Protein AF-A0A1H1T1G7-F1 (afdb_monomer_lite)

Radius of gyration: 29.09 Å; chains: 1; bounding box: 66×83×43 Å

Structure (mmCIF, N/CA/C/O backbone):
data_AF-A0A1H1T1G7-F1
#
_entry.id   AF-A0A1H1T1G7-F1
#
loop_
_atom_site.group_PDB
_atom_site.id
_atom_site.type_symbol
_atom_site.label_atom_id
_atom_site.label_alt_id
_atom_site.label_comp_id
_atom_site.label_asym_id
_atom_site.label_entity_id
_atom_site.label_seq_id
_atom_site.pdbx_PDB_ins_code
_atom_site.Cartn_x
_atom_site.Cartn_y
_atom_site.Cartn_z
_atom_site.occupancy
_atom_site.B_iso_or_equiv
_atom_site.auth_seq_id
_atom_site.auth_comp_id
_atom_site.auth_asym_id
_atom_site.auth_atom_id
_atom_site.pdbx_PDB_model_num
ATOM 1 N N . MET A 1 1 ? 5.109 29.421 -7.331 1.00 42.50 1 MET A N 1
ATOM 2 C CA . MET A 1 1 ? 4.102 28.462 -6.832 1.00 42.50 1 MET A CA 1
ATOM 3 C C . MET A 1 1 ? 4.541 27.100 -7.333 1.00 42.50 1 MET A C 1
ATOM 5 O O . MET A 1 1 ? 4.690 26.966 -8.538 1.00 42.50 1 MET A O 1
ATOM 9 N N . ALA A 1 2 ? 4.917 26.174 -6.449 1.00 50.22 2 ALA A N 1
ATOM 10 C CA . ALA A 1 2 ? 5.333 24.842 -6.884 1.00 50.22 2 ALA A CA 1
ATOM 11 C C . ALA A 1 2 ? 4.115 24.125 -7.473 1.00 50.22 2 ALA A C 1
ATOM 13 O O . ALA A 1 2 ? 3.071 24.074 -6.827 1.00 50.22 2 ALA A O 1
ATOM 14 N N . ASP A 1 3 ? 4.252 23.635 -8.700 1.00 54.50 3 ASP A N 1
ATOM 15 C CA . ASP A 1 3 ? 3.244 22.828 -9.376 1.00 54.50 3 ASP A CA 1
ATOM 16 C C . ASP A 1 3 ? 3.127 21.499 -8.620 1.00 54.50 3 ASP A C 1
ATOM 18 O O . ASP A 1 3 ? 3.968 20.604 -8.741 1.00 54.50 3 ASP A O 1
ATOM 22 N N . SER A 1 4 ? 2.166 21.420 -7.701 1.00 69.62 4 SER A N 1
ATOM 23 C CA . SER A 1 4 ? 1.987 20.272 -6.821 1.00 69.62 4 SER A CA 1
ATOM 24 C C . SER A 1 4 ? 1.254 19.177 -7.583 1.00 69.62 4 SER A C 1
ATOM 26 O O . SER A 1 4 ? 0.060 18.957 -7.380 1.00 69.62 4 SER A O 1
ATOM 28 N N . THR A 1 5 ? 1.970 18.502 -8.484 1.00 78.75 5 THR A N 1
ATOM 29 C CA . THR A 1 5 ? 1.463 17.276 -9.103 1.00 78.75 5 THR A CA 1
ATOM 30 C C . THR A 1 5 ? 1.123 16.292 -7.979 1.00 78.75 5 THR A C 1
ATOM 32 O O . THR A 1 5 ? 1.999 15.996 -7.156 1.00 78.75 5 THR A O 1
ATOM 35 N N . PRO A 1 6 ? -0.129 15.807 -7.890 1.00 82.06 6 PRO A N 1
ATOM 36 C CA . PRO A 1 6 ? -0.512 14.882 -6.839 1.00 82.06 6 PRO A CA 1
ATOM 37 C C . PRO A 1 6 ? 0.333 13.605 -6.933 1.00 82.06 6 PRO A C 1
ATOM 39 O O . PRO A 1 6 ? 0.733 13.201 -8.031 1.00 82.06 6 PRO A O 1
ATOM 42 N N . PRO A 1 7 ? 0.614 12.939 -5.800 1.00 86.19 7 PRO A N 1
ATOM 43 C CA . PRO A 1 7 ? 1.335 11.680 -5.832 1.00 86.19 7 PRO A CA 1
ATOM 44 C C . PRO A 1 7 ? 0.627 10.653 -6.727 1.00 86.19 7 PRO A C 1
ATOM 46 O O . PRO A 1 7 ? -0.604 10.598 -6.742 1.00 86.19 7 PRO A O 1
ATOM 49 N N . PRO A 1 8 ? 1.368 9.784 -7.433 1.00 86.69 8 PRO A N 1
ATOM 50 C CA . PRO A 1 8 ? 0.795 8.926 -8.473 1.00 86.69 8 PRO A CA 1
ATOM 51 C C . PRO A 1 8 ? -0.192 7.863 -7.951 1.00 86.69 8 PRO A C 1
ATOM 53 O O . PRO A 1 8 ? -0.963 7.307 -8.727 1.00 86.69 8 PRO A O 1
ATOM 56 N N . TRP A 1 9 ? -0.203 7.587 -6.644 1.00 89.56 9 TRP A N 1
ATOM 57 C CA . TRP A 1 9 ? -1.165 6.692 -5.987 1.00 89.56 9 TRP A CA 1
ATOM 58 C C . TRP A 1 9 ? -2.489 7.374 -5.590 1.00 89.56 9 TRP A C 1
ATOM 60 O O . TRP A 1 9 ? -3.390 6.705 -5.079 1.00 89.56 9 TRP A O 1
ATOM 70 N N . VAL A 1 10 ? -2.631 8.687 -5.811 1.00 90.31 10 VAL A N 1
ATOM 71 C CA . VAL A 1 10 ? -3.885 9.430 -5.615 1.00 90.31 10 VAL A CA 1
ATOM 72 C C . VAL A 1 10 ? -4.686 9.393 -6.913 1.00 90.31 10 VAL A C 1
ATOM 74 O O . VAL A 1 10 ? -4.257 9.917 -7.935 1.00 90.31 10 VAL A O 1
ATOM 77 N N . TRP A 1 11 ? -5.853 8.747 -6.879 1.00 91.31 11 TRP A N 1
ATOM 78 C CA . TRP A 1 11 ? -6.661 8.474 -8.078 1.00 91.31 11 TRP A CA 1
ATOM 79 C C . TRP A 1 11 ? -7.950 9.297 -8.180 1.00 91.31 11 TRP A C 1
ATOM 81 O O . TRP A 1 11 ? -8.765 9.029 -9.056 1.00 91.31 11 TRP A O 1
ATOM 91 N N . THR A 1 12 ? -8.149 10.269 -7.289 1.00 88.69 12 THR A N 1
ATOM 92 C CA . THR A 1 12 ? -9.398 11.041 -7.169 1.00 88.69 12 THR A CA 1
ATOM 93 C C . THR A 1 12 ? -9.800 11.726 -8.475 1.00 88.69 12 THR A C 1
ATOM 95 O O . THR A 1 12 ? -10.977 11.731 -8.817 1.00 88.69 12 THR A O 1
ATOM 98 N N . ASP A 1 13 ? -8.815 12.217 -9.228 1.00 88.56 13 ASP A N 1
ATOM 99 C CA . ASP A 1 13 ? -9.026 13.023 -10.435 1.00 88.56 13 ASP A CA 1
ATOM 100 C C . ASP A 1 13 ? -8.597 12.288 -11.719 1.00 88.56 13 ASP A C 1
ATOM 102 O O . ASP A 1 13 ? -8.307 12.908 -12.744 1.00 88.56 13 ASP A O 1
ATOM 106 N N . LEU A 1 14 ? -8.499 10.952 -11.678 1.00 89.31 14 LEU A N 1
ATOM 107 C CA . LEU A 1 14 ? -8.207 10.174 -12.880 1.00 89.31 14 LEU A CA 1
ATOM 108 C C . LEU A 1 14 ? -9.421 10.127 -13.807 1.00 89.31 14 LEU A C 1
ATOM 110 O O . LEU A 1 14 ? -10.541 9.847 -13.387 1.00 89.31 14 LEU A O 1
ATOM 114 N N . ASP A 1 15 ? -9.158 10.301 -15.101 1.00 93.88 15 ASP A N 1
ATOM 115 C CA . ASP A 1 15 ? -10.110 9.956 -16.157 1.00 93.88 15 ASP A CA 1
ATOM 116 C C . ASP A 1 15 ? -10.632 8.512 -15.970 1.00 93.88 15 ASP A C 1
ATOM 118 O O . ASP A 1 15 ? -9.822 7.624 -15.666 1.00 93.88 15 ASP A O 1
ATOM 122 N N . PRO A 1 16 ? -11.934 8.235 -16.1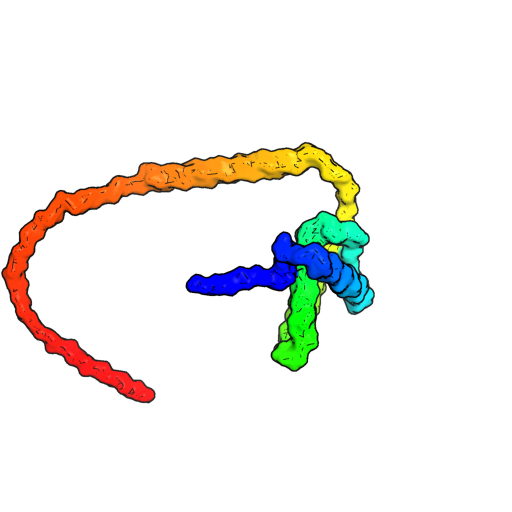89 1.00 92.50 16 PRO A N 1
ATOM 123 C CA . PRO A 1 16 ? -12.524 6.919 -15.946 1.00 92.50 16 PRO A CA 1
ATOM 124 C C . PRO A 1 16 ? -11.781 5.757 -16.614 1.00 92.50 16 PRO A C 1
ATOM 126 O O . PRO A 1 16 ? -11.582 4.715 -15.991 1.00 92.50 16 PRO A O 1
ATOM 129 N N . GLY A 1 17 ? -11.288 5.938 -17.844 1.00 93.56 17 GLY A N 1
ATOM 130 C CA . GLY A 1 17 ? -10.542 4.892 -18.542 1.00 93.56 17 GLY A CA 1
ATOM 131 C C . GLY A 1 17 ? -9.160 4.643 -17.930 1.00 93.56 17 GLY A C 1
ATOM 132 O O . GLY A 1 17 ? -8.674 3.511 -17.913 1.00 93.56 17 GLY A O 1
ATOM 133 N N . LYS A 1 18 ? -8.501 5.685 -17.406 1.00 92.19 18 LYS A N 1
ATOM 134 C CA . LYS A 1 18 ? -7.244 5.537 -16.647 1.00 92.19 18 LYS A CA 1
ATOM 135 C C . LYS A 1 18 ? -7.479 4.922 -15.272 1.00 92.19 18 LYS A C 1
ATOM 137 O O . LYS A 1 18 ? -6.629 4.157 -14.817 1.00 92.19 18 LYS A O 1
ATOM 142 N N . LEU A 1 19 ? -8.598 5.250 -14.633 1.00 92.38 19 LEU A N 1
ATOM 143 C CA . LEU A 1 19 ? -8.986 4.692 -13.345 1.00 92.38 19 LEU A CA 1
ATOM 144 C C . LEU A 1 19 ? -9.224 3.182 -13.463 1.00 92.38 19 LEU A C 1
ATOM 146 O O . LEU A 1 19 ? -8.631 2.423 -12.704 1.00 92.38 19 LEU A O 1
ATOM 150 N N . GLU A 1 20 ? -10.008 2.743 -14.452 1.00 93.31 20 GLU A N 1
ATOM 151 C CA . GLU A 1 20 ? -10.275 1.320 -14.703 1.00 93.31 20 GLU A CA 1
ATOM 152 C C . GLU A 1 20 ? -8.982 0.530 -14.952 1.00 93.31 20 GLU A C 1
ATOM 154 O O . GLU A 1 20 ? -8.757 -0.512 -14.337 1.00 93.31 20 GLU A O 1
ATOM 159 N N . ARG A 1 21 ? -8.090 1.046 -15.810 1.00 94.31 21 ARG A N 1
ATOM 160 C CA . ARG A 1 21 ? -6.797 0.395 -16.073 1.00 94.31 21 ARG A CA 1
ATOM 161 C C . ARG A 1 21 ? -5.920 0.323 -14.829 1.00 94.31 21 ARG A C 1
ATOM 163 O O . ARG A 1 21 ? -5.386 -0.735 -14.538 1.00 94.31 21 ARG A O 1
ATOM 170 N N . SER A 1 22 ? -5.819 1.417 -14.072 1.00 94.12 22 SER A N 1
ATOM 171 C CA . SER A 1 22 ? -5.043 1.437 -12.823 1.00 94.12 22 SER A CA 1
ATOM 172 C C . SER A 1 22 ? -5.552 0.404 -11.817 1.00 94.12 22 SER A C 1
ATOM 174 O O . SER A 1 22 ? -4.756 -0.215 -11.119 1.00 94.12 22 SER A O 1
ATOM 176 N N . TRP A 1 23 ? -6.869 0.198 -11.758 1.00 96.56 23 TRP A N 1
ATOM 177 C CA . TRP A 1 23 ? -7.479 -0.829 -10.920 1.00 96.56 23 TRP A CA 1
ATOM 178 C C . TRP A 1 23 ? -7.145 -2.249 -11.364 1.00 96.56 23 TRP A C 1
ATOM 180 O O . TRP A 1 23 ? -6.810 -3.070 -10.514 1.00 96.56 23 TRP A O 1
ATOM 190 N N . ARG A 1 24 ? -7.205 -2.527 -12.670 1.00 96.75 24 ARG A N 1
ATOM 191 C CA . ARG A 1 24 ? -6.827 -3.832 -13.229 1.00 96.75 24 ARG A CA 1
ATOM 192 C C . ARG A 1 24 ? -5.351 -4.132 -12.982 1.00 96.75 24 ARG A C 1
ATOM 194 O O . ARG A 1 24 ? -5.038 -5.162 -12.404 1.00 96.75 24 ARG A O 1
ATOM 201 N N . ASP A 1 25 ? -4.472 -3.185 -13.304 1.00 97.06 25 ASP A N 1
ATOM 202 C CA . ASP A 1 25 ? -3.030 -3.346 -13.104 1.00 97.06 25 ASP A CA 1
ATOM 203 C C . ASP A 1 25 ? -2.670 -3.540 -11.618 1.00 97.06 25 ASP A C 1
ATOM 205 O O . ASP A 1 25 ? -1.723 -4.255 -11.290 1.00 97.06 25 ASP A O 1
ATOM 209 N N . LEU A 1 26 ? -3.404 -2.884 -10.707 1.00 97.31 26 LEU A N 1
ATOM 210 C CA . LEU A 1 26 ? -3.234 -3.088 -9.270 1.00 97.31 26 LEU A CA 1
ATOM 211 C C . LEU A 1 26 ? -3.681 -4.489 -8.849 1.00 97.31 26 LEU A C 1
ATOM 213 O O . LEU A 1 26 ? -2.971 -5.107 -8.066 1.00 97.31 26 LEU A O 1
ATOM 217 N N . ALA A 1 27 ? -4.825 -4.974 -9.338 1.00 96.50 27 ALA A N 1
ATOM 218 C CA . ALA A 1 27 ? -5.312 -6.318 -9.030 1.00 96.50 27 ALA A CA 1
ATOM 219 C C . ALA A 1 27 ? -4.325 -7.392 -9.512 1.00 96.50 27 ALA A C 1
ATOM 221 O O . ALA A 1 27 ? -3.897 -8.212 -8.708 1.00 96.50 27 ALA A O 1
ATOM 222 N N . ASP A 1 28 ? -3.851 -7.291 -10.757 1.00 97.88 28 ASP A N 1
ATOM 223 C CA . ASP A 1 28 ? -2.849 -8.211 -11.312 1.00 97.88 28 ASP A CA 1
ATOM 224 C C . ASP A 1 28 ? -1.548 -8.203 -10.486 1.00 97.88 28 ASP A C 1
ATOM 226 O O . ASP A 1 28 ? -0.905 -9.232 -10.269 1.00 97.88 28 ASP A O 1
ATOM 230 N N . TRP A 1 29 ? -1.136 -7.026 -10.002 1.00 98.19 29 TRP A N 1
ATOM 231 C CA . TRP A 1 29 ? 0.032 -6.914 -9.131 1.00 98.19 29 TRP A CA 1
ATOM 232 C C . TRP A 1 29 ? -0.212 -7.483 -7.730 1.00 98.19 29 TRP A C 1
ATOM 234 O O . TRP A 1 29 ? 0.720 -8.034 -7.146 1.00 98.19 29 TRP A O 1
ATOM 244 N N . VAL A 1 30 ? -1.422 -7.344 -7.187 1.00 97.69 30 VAL A N 1
ATOM 245 C CA . VAL A 1 30 ? -1.806 -7.939 -5.902 1.00 97.69 30 VAL A CA 1
ATOM 246 C C . VAL A 1 30 ? -1.766 -9.463 -5.992 1.00 97.69 30 VAL A C 1
ATOM 248 O O . VAL A 1 30 ? -1.147 -10.078 -5.129 1.00 97.69 30 VAL A O 1
ATOM 251 N N . ASP A 1 31 ? -2.301 -10.053 -7.061 1.00 97.12 31 ASP A N 1
ATOM 252 C CA . ASP A 1 31 ? -2.243 -11.503 -7.285 1.00 97.12 31 ASP A CA 1
ATOM 253 C C . ASP A 1 31 ? -0.783 -11.988 -7.329 1.00 97.12 31 ASP A C 1
ATOM 255 O O . ASP A 1 31 ? -0.387 -12.899 -6.599 1.00 97.12 31 ASP A O 1
ATOM 259 N N . TRP A 1 32 ? 0.072 -11.297 -8.096 1.00 97.81 32 TRP A N 1
ATOM 260 C CA . TRP A 1 32 ? 1.511 -11.576 -8.107 1.00 97.81 32 TRP A CA 1
ATOM 261 C C . TRP A 1 32 ? 2.158 -11.422 -6.722 1.00 97.81 32 TRP A C 1
ATOM 263 O O . TRP A 1 32 ? 3.063 -12.182 -6.375 1.00 97.81 32 TRP A O 1
ATOM 273 N N . LEU A 1 33 ? 1.746 -10.420 -5.941 1.00 97.69 33 LEU A N 1
ATOM 274 C CA . LEU A 1 33 ? 2.304 -10.149 -4.620 1.00 97.69 33 LEU A CA 1
ATOM 275 C C . LEU A 1 33 ? 1.988 -11.285 -3.644 1.00 97.69 33 LEU A C 1
ATOM 277 O O . LEU A 1 33 ? 2.872 -11.690 -2.888 1.00 97.69 33 LEU A O 1
ATOM 281 N N . GLU A 1 34 ? 0.757 -11.792 -3.652 1.00 95.44 34 GLU A N 1
ATOM 282 C CA . GLU A 1 34 ? 0.365 -12.927 -2.816 1.00 95.44 34 GLU A CA 1
ATOM 283 C C . GLU A 1 34 ? 1.141 -14.188 -3.207 1.00 95.44 34 GLU A C 1
ATOM 285 O O . GLU A 1 34 ? 1.747 -14.818 -2.337 1.00 95.44 34 GLU A O 1
ATOM 290 N N . ASP A 1 35 ? 1.242 -14.489 -4.504 1.00 96.38 35 ASP A N 1
ATOM 291 C CA . ASP A 1 35 ? 1.984 -15.652 -5.002 1.00 96.38 35 ASP A CA 1
ATOM 292 C C . ASP A 1 35 ? 3.484 -15.576 -4.675 1.00 96.38 35 ASP A C 1
ATOM 294 O O . ASP A 1 35 ? 4.080 -16.526 -4.160 1.00 96.38 35 ASP A O 1
ATOM 298 N N . ALA A 1 36 ? 4.119 -14.433 -4.951 1.00 96.56 36 ALA A N 1
ATOM 299 C CA . ALA A 1 36 ? 5.564 -14.267 -4.801 1.00 96.56 36 ALA A CA 1
ATOM 300 C C . ALA A 1 36 ? 6.020 -14.200 -3.335 1.00 96.56 36 ALA A C 1
ATOM 302 O O . ALA A 1 36 ? 7.182 -14.492 -3.040 1.00 96.56 36 ALA A O 1
ATOM 303 N N . TYR A 1 37 ? 5.133 -13.796 -2.420 1.00 95.69 37 TYR A N 1
ATOM 304 C CA . TYR A 1 37 ? 5.447 -13.622 -0.999 1.00 95.69 37 TYR A CA 1
ATOM 305 C C . TYR A 1 37 ? 4.677 -14.564 -0.082 1.00 95.69 37 TYR A C 1
ATOM 307 O O . TYR A 1 37 ? 4.714 -14.373 1.137 1.00 95.69 37 TYR A O 1
ATOM 315 N N . ALA A 1 38 ? 4.028 -15.598 -0.612 1.00 90.88 38 ALA A N 1
ATOM 316 C CA . ALA A 1 38 ? 3.424 -16.636 0.206 1.00 90.88 38 ALA A CA 1
ATOM 317 C C . ALA A 1 38 ? 4.479 -17.316 1.116 1.00 90.88 38 ALA A C 1
ATOM 319 O O . ALA A 1 38 ? 5.609 -17.567 0.692 1.00 90.88 38 ALA A O 1
ATOM 320 N N . PRO A 1 39 ? 4.146 -17.629 2.385 1.00 90.00 39 PRO A N 1
ATOM 321 C CA . PRO A 1 39 ? 2.867 -17.384 3.054 1.00 90.00 39 PRO A CA 1
ATOM 322 C C . PRO A 1 39 ? 2.794 -16.016 3.759 1.00 90.00 39 PRO A C 1
ATOM 324 O O . PRO A 1 39 ? 1.861 -15.782 4.524 1.00 90.00 39 PRO A O 1
ATOM 327 N N . TRP A 1 40 ? 3.798 -15.142 3.619 1.00 89.38 40 TRP A N 1
ATOM 328 C CA . TRP A 1 40 ? 3.915 -13.886 4.372 1.00 89.38 40 TRP A CA 1
ATOM 329 C C . TRP A 1 40 ? 2.822 -12.875 4.048 1.00 89.38 40 TRP A C 1
ATOM 331 O O . TRP A 1 40 ? 2.271 -12.281 4.973 1.00 89.38 40 TRP A O 1
ATOM 341 N N . VAL A 1 41 ? 2.498 -12.704 2.770 1.00 94.06 41 VAL A N 1
ATOM 342 C CA . VAL A 1 41 ? 1.393 -11.850 2.328 1.00 94.06 41 VAL A CA 1
ATOM 343 C C . VAL A 1 41 ? 0.149 -12.719 2.175 1.00 94.06 41 VAL A C 1
ATOM 345 O O . VAL A 1 41 ? 0.170 -13.695 1.437 1.00 94.06 41 VAL A O 1
ATOM 348 N N . LEU A 1 42 ? -0.901 -12.377 2.922 1.00 90.00 42 LEU A N 1
ATOM 349 C CA . LEU A 1 42 ? -2.237 -12.959 2.802 1.00 90.00 42 LEU A CA 1
ATOM 350 C C . LEU A 1 42 ? -3.236 -11.815 2.928 1.00 90.00 42 LEU A C 1
ATOM 352 O O . LEU A 1 42 ? -3.354 -11.207 3.998 1.00 90.00 42 LEU A O 1
ATOM 356 N N . LEU A 1 43 ? -3.908 -11.501 1.833 1.00 90.81 43 LEU A N 1
ATOM 357 C CA . LEU A 1 43 ? -4.896 -10.442 1.751 1.00 90.81 43 LEU A CA 1
ATOM 358 C C . LEU A 1 43 ? -6.295 -11.060 1.754 1.00 90.81 43 LEU A C 1
ATOM 360 O O . LEU A 1 43 ? -6.509 -12.161 1.247 1.00 90.81 43 LEU A O 1
ATOM 364 N N . PRO A 1 44 ? -7.292 -10.386 2.343 1.00 88.44 44 PRO A N 1
ATOM 365 C CA . PRO A 1 44 ? -8.653 -10.856 2.193 1.00 88.44 44 PRO A CA 1
ATOM 366 C C . PRO A 1 44 ? -9.119 -10.642 0.741 1.00 88.44 44 PRO A C 1
ATOM 368 O O . PRO A 1 44 ? -8.810 -9.598 0.163 1.00 88.44 44 PRO A O 1
ATOM 371 N N . PRO A 1 45 ? -9.990 -11.508 0.184 1.00 86.75 45 PRO A N 1
ATOM 372 C CA . PRO A 1 45 ? -10.638 -11.257 -1.115 1.00 86.75 45 PRO A CA 1
ATOM 373 C C . PRO A 1 45 ? -11.394 -9.916 -1.156 1.00 86.75 45 PRO A C 1
ATOM 375 O O . PRO A 1 45 ? -11.616 -9.320 -2.203 1.00 86.75 45 PRO A O 1
ATOM 378 N N . CYS A 1 46 ? -11.767 -9.449 0.035 1.00 88.00 46 CYS A N 1
ATOM 379 C CA . CYS A 1 46 ? -12.487 -8.229 0.355 1.00 88.00 46 CYS A CA 1
ATOM 380 C C . CYS A 1 46 ? -11.596 -6.954 0.276 1.00 88.00 46 CYS A C 1
ATOM 382 O O . CYS A 1 46 ? -12.072 -5.846 0.533 1.00 88.00 46 CYS A O 1
ATOM 384 N N . TRP A 1 47 ? -10.294 -7.075 -0.041 1.00 92.19 47 TRP A N 1
ATOM 385 C CA . TRP A 1 47 ? -9.320 -5.973 0.021 1.00 92.19 47 TRP A CA 1
ATOM 386 C C . TRP A 1 47 ? -9.689 -4.696 -0.759 1.00 92.19 47 TRP A C 1
ATOM 388 O O . TRP A 1 47 ? -9.384 -3.616 -0.237 1.00 92.19 47 TRP A O 1
ATOM 398 N N . PRO A 1 48 ? -10.350 -4.735 -1.941 1.00 92.19 48 PRO A N 1
ATOM 399 C CA . PRO A 1 48 ? -10.654 -3.514 -2.696 1.00 92.19 48 PRO A CA 1
ATOM 400 C C . PRO A 1 48 ? -11.616 -2.569 -1.961 1.00 92.19 48 PRO A C 1
ATOM 402 O O . PRO A 1 48 ? -11.575 -1.348 -2.172 1.00 92.19 48 PRO A O 1
ATOM 405 N N . ASP A 1 49 ? -12.444 -3.127 -1.072 1.00 87.50 49 ASP A N 1
ATOM 406 C CA . ASP A 1 49 ? -13.442 -2.406 -0.276 1.00 87.50 49 ASP A CA 1
ATOM 407 C C . ASP A 1 49 ? -12.835 -1.747 0.972 1.00 87.50 49 ASP A C 1
ATOM 409 O O . ASP A 1 49 ? -13.413 -0.828 1.562 1.00 87.50 49 ASP A O 1
ATOM 413 N N . HIS A 1 50 ? -11.635 -2.168 1.374 1.00 86.19 50 HIS A N 1
ATOM 414 C CA . HIS A 1 50 ? -10.911 -1.578 2.491 1.00 86.19 50 HIS A CA 1
ATOM 415 C C . HIS A 1 50 ? -10.100 -0.373 2.035 1.00 86.19 50 HIS A C 1
ATOM 417 O O . HIS A 1 50 ? -8.976 -0.513 1.568 1.00 86.19 50 HIS A O 1
ATOM 423 N N . GLU A 1 51 ? -10.625 0.835 2.246 1.00 86.75 51 GLU A N 1
ATOM 424 C CA . GLU A 1 51 ? -9.959 2.077 1.830 1.00 86.75 51 GLU A CA 1
ATOM 425 C C . GLU A 1 51 ? -8.496 2.182 2.299 1.00 86.75 51 GLU A C 1
ATOM 427 O O . GLU A 1 51 ? -7.629 2.557 1.505 1.00 86.75 51 GLU A O 1
ATOM 432 N N . GLY A 1 52 ? -8.223 1.830 3.561 1.00 88.06 52 GLY A N 1
ATOM 433 C CA . GLY A 1 52 ? -6.869 1.837 4.124 1.00 88.06 52 GLY A CA 1
ATOM 434 C C . GLY A 1 52 ? -5.948 0.849 3.410 1.00 88.06 52 GLY A C 1
ATOM 435 O O . GLY A 1 52 ? -4.920 1.250 2.870 1.00 88.06 52 GLY A O 1
ATOM 436 N N . LEU A 1 53 ? -6.373 -0.414 3.314 1.00 91.75 53 LEU A N 1
ATOM 437 C CA . LEU A 1 53 ? -5.606 -1.475 2.659 1.00 91.75 53 LEU A CA 1
ATOM 438 C C . LEU A 1 53 ? -5.372 -1.172 1.175 1.00 91.75 53 LEU A C 1
ATOM 440 O O . LEU A 1 53 ? -4.241 -1.186 0.707 1.00 91.75 53 LEU A O 1
ATOM 444 N N . ARG A 1 54 ? -6.423 -0.786 0.450 1.00 92.31 54 ARG A N 1
ATOM 445 C CA . ARG A 1 54 ? -6.346 -0.321 -0.938 1.00 92.31 54 ARG A CA 1
ATOM 446 C C . ARG A 1 54 ? -5.337 0.810 -1.120 1.00 92.31 54 ARG A C 1
ATOM 448 O O . ARG A 1 54 ? -4.638 0.872 -2.129 1.00 92.31 54 ARG A O 1
ATOM 455 N N . THR A 1 55 ? -5.297 1.763 -0.195 1.00 92.38 55 THR A N 1
ATOM 456 C CA . THR A 1 55 ? -4.384 2.908 -0.290 1.00 92.38 55 THR A CA 1
ATOM 457 C C . THR A 1 55 ? -2.940 2.485 -0.068 1.00 92.38 55 THR A C 1
ATOM 459 O O . THR A 1 55 ? -2.081 2.873 -0.858 1.00 92.38 55 THR A O 1
ATOM 462 N N . GLU A 1 56 ? -2.681 1.638 0.925 1.00 95.25 56 GLU A N 1
ATOM 463 C CA . GLU A 1 56 ? -1.350 1.075 1.148 1.00 95.25 56 GLU A CA 1
ATOM 464 C C . GLU A 1 56 ? -0.884 0.224 -0.036 1.00 95.25 56 GLU A C 1
ATOM 466 O O . GLU A 1 56 ? 0.222 0.431 -0.531 1.00 95.25 56 GLU A O 1
ATOM 471 N N . LEU A 1 57 ? -1.736 -0.661 -0.561 1.00 96.81 57 LEU A N 1
ATOM 472 C CA . LEU A 1 57 ? -1.407 -1.492 -1.723 1.00 96.81 57 LEU A CA 1
ATOM 473 C C . LEU A 1 57 ? -1.059 -0.639 -2.947 1.00 96.81 57 LEU A C 1
ATOM 475 O O . LEU A 1 57 ? -0.063 -0.912 -3.612 1.00 96.81 57 LEU A O 1
ATOM 479 N N . ARG A 1 58 ? -1.788 0.458 -3.202 1.00 97.00 58 ARG A N 1
ATOM 480 C CA . ARG A 1 58 ? -1.408 1.422 -4.251 1.00 97.00 58 ARG A CA 1
ATOM 481 C C . ARG A 1 58 ? -0.022 2.013 -4.004 1.00 97.00 58 ARG A C 1
ATOM 483 O O . ARG A 1 58 ? 0.788 2.056 -4.926 1.00 97.00 58 ARG A O 1
ATOM 490 N N . MET A 1 59 ? 0.276 2.461 -2.785 1.00 96.62 59 MET A N 1
ATOM 491 C CA . MET A 1 59 ? 1.595 3.017 -2.457 1.00 96.62 59 MET A CA 1
ATOM 492 C C . MET A 1 59 ? 2.711 1.989 -2.678 1.00 96.62 59 MET A C 1
ATOM 494 O O . MET A 1 59 ? 3.705 2.301 -3.338 1.00 96.62 59 MET A O 1
ATOM 498 N N . TYR A 1 60 ? 2.531 0.757 -2.197 1.00 97.81 60 TYR A N 1
ATOM 499 C CA . TYR A 1 60 ? 3.497 -0.326 -2.384 1.00 97.81 60 TYR A CA 1
ATOM 500 C C . TYR A 1 60 ? 3.664 -0.721 -3.845 1.00 97.81 60 TYR A C 1
ATOM 502 O O . TYR A 1 60 ? 4.793 -0.975 -4.262 1.00 97.81 60 TYR A O 1
ATOM 510 N N . TRP A 1 61 ? 2.587 -0.717 -4.630 1.00 97.62 61 TRP A N 1
ATOM 511 C CA . TRP A 1 61 ? 2.640 -0.971 -6.063 1.00 97.62 61 TRP A CA 1
ATOM 512 C C . TRP A 1 61 ? 3.503 0.065 -6.789 1.00 97.62 61 TRP A C 1
ATOM 514 O O . TRP A 1 61 ? 4.425 -0.288 -7.529 1.00 97.62 61 TRP A O 1
ATOM 524 N N . TYR A 1 62 ? 3.274 1.359 -6.541 1.00 96.25 62 TYR A N 1
ATOM 525 C CA . TYR A 1 62 ? 4.091 2.415 -7.145 1.00 96.25 62 TYR A CA 1
ATOM 526 C C . TYR A 1 62 ? 5.538 2.392 -6.645 1.00 96.25 62 TYR A C 1
ATOM 528 O O . TYR A 1 62 ? 6.453 2.592 -7.448 1.00 96.25 62 TYR A O 1
ATOM 536 N N . TRP A 1 63 ? 5.766 2.106 -5.360 1.00 95.69 63 TRP A N 1
ATOM 537 C CA . TRP A 1 63 ? 7.117 1.955 -4.822 1.00 95.69 63 TRP A CA 1
ATOM 538 C C . TRP A 1 63 ? 7.835 0.755 -5.455 1.00 95.69 63 TRP A C 1
ATOM 540 O O . TRP A 1 63 ? 8.971 0.898 -5.902 1.00 95.69 63 TRP A O 1
ATOM 550 N N . HIS A 1 64 ? 7.150 -0.380 -5.620 1.00 96.31 64 HIS A N 1
ATOM 551 C CA . HIS A 1 64 ? 7.670 -1.562 -6.306 1.00 96.31 64 HIS A CA 1
ATOM 552 C C . HIS A 1 64 ? 8.082 -1.239 -7.749 1.00 96.31 64 HIS A C 1
ATOM 554 O O . HIS A 1 64 ? 9.212 -1.495 -8.166 1.00 96.31 64 HIS A O 1
ATOM 560 N N . ARG A 1 65 ? 7.198 -0.576 -8.505 1.00 94.19 65 ARG A N 1
ATOM 561 C CA . ARG A 1 65 ? 7.494 -0.121 -9.873 1.00 94.19 65 ARG A CA 1
ATOM 562 C C . ARG A 1 65 ? 8.662 0.855 -9.936 1.00 94.19 65 ARG A C 1
ATOM 564 O O . ARG A 1 65 ? 9.325 0.924 -10.967 1.00 94.19 65 ARG A O 1
ATOM 571 N N . TRP A 1 66 ? 8.879 1.648 -8.890 1.00 92.81 66 TRP A N 1
ATOM 572 C CA . TRP A 1 66 ? 10.027 2.541 -8.803 1.00 92.81 66 TRP A CA 1
ATOM 573 C C . TRP A 1 66 ? 11.317 1.754 -8.551 1.00 92.81 66 TRP A C 1
ATOM 575 O O . TRP A 1 66 ? 12.238 1.900 -9.352 1.00 92.81 66 TRP A O 1
ATOM 585 N N . VAL A 1 67 ? 11.367 0.865 -7.545 1.00 94.00 67 VAL A N 1
ATOM 586 C CA . VAL A 1 67 ? 12.579 0.074 -7.228 1.00 94.00 67 VAL A CA 1
ATOM 587 C C . VAL A 1 67 ? 12.977 -0.898 -8.338 1.00 94.00 67 VAL A C 1
ATOM 589 O O . VAL A 1 67 ? 14.158 -1.185 -8.494 1.00 94.00 67 VAL A O 1
ATOM 592 N N . GLN A 1 68 ? 12.028 -1.371 -9.151 1.00 90.12 68 GLN A N 1
ATOM 593 C CA . GLN A 1 68 ? 12.324 -2.233 -10.300 1.00 90.12 68 GLN A CA 1
ATOM 594 C C . GLN A 1 68 ? 12.979 -1.498 -11.486 1.00 90.12 68 GLN A C 1
ATOM 596 O O . GLN A 1 68 ? 13.383 -2.128 -12.466 1.00 90.12 68 GLN A O 1
ATOM 601 N N . ARG A 1 69 ? 13.100 -0.164 -11.450 1.00 88.12 69 ARG A N 1
ATOM 602 C CA . ARG A 1 69 ? 13.772 0.587 -12.521 1.00 88.12 69 ARG A CA 1
ATOM 603 C C . ARG A 1 69 ? 15.286 0.394 -12.428 1.00 88.12 69 ARG A C 1
ATOM 605 O O . ARG A 1 69 ? 15.866 0.473 -11.353 1.00 88.12 69 ARG A O 1
ATOM 612 N N . LYS A 1 70 ? 15.949 0.252 -13.584 1.00 67.94 70 LYS A N 1
ATOM 613 C CA . LYS A 1 70 ? 17.396 -0.039 -13.714 1.00 67.94 70 LYS A CA 1
ATOM 614 C C . LYS A 1 70 ? 18.354 0.934 -12.996 1.00 67.94 70 LYS A C 1
ATOM 616 O O . LYS A 1 70 ? 19.533 0.624 -12.895 1.00 67.94 70 LYS A O 1
ATOM 621 N N . ALA A 1 71 ? 17.886 2.100 -12.549 1.00 70.31 71 ALA A N 1
ATOM 622 C CA . ALA A 1 71 ? 18.711 3.174 -11.989 1.00 70.31 71 ALA A CA 1
ATOM 623 C C . ALA A 1 71 ? 18.626 3.314 -10.455 1.00 70.31 71 ALA A C 1
ATOM 625 O O . ALA A 1 71 ? 19.116 4.303 -9.915 1.00 70.31 71 ALA A O 1
ATOM 626 N N . VAL A 1 72 ? 17.979 2.381 -9.751 1.00 78.31 72 VAL A N 1
ATOM 627 C CA . VAL A 1 72 ? 17.777 2.481 -8.297 1.00 78.31 72 VAL A CA 1
ATOM 628 C C . VAL A 1 72 ? 18.899 1.774 -7.524 1.00 78.31 72 VAL A C 1
ATOM 630 O O . VAL A 1 72 ? 19.441 0.763 -7.971 1.00 78.31 72 VAL A O 1
ATOM 633 N N . ASN A 1 73 ? 19.268 2.318 -6.360 1.00 88.56 73 ASN A N 1
ATOM 634 C CA . ASN A 1 73 ? 20.267 1.736 -5.466 1.00 88.56 73 ASN A CA 1
ATOM 635 C C . ASN A 1 73 ? 19.753 0.387 -4.908 1.00 88.56 73 ASN A C 1
ATOM 637 O O . ASN A 1 73 ? 18.621 0.336 -4.426 1.00 88.56 73 ASN A O 1
ATOM 641 N N . PRO A 1 74 ? 20.555 -0.699 -4.898 1.00 90.06 74 PRO A N 1
ATOM 642 C CA . PRO A 1 74 ? 20.154 -1.989 -4.321 1.00 90.06 74 PRO A CA 1
ATOM 643 C C . PRO A 1 74 ? 19.581 -1.914 -2.895 1.00 90.06 74 PRO A C 1
ATOM 645 O O . PRO A 1 74 ? 18.714 -2.711 -2.533 1.00 90.06 74 PRO A O 1
ATOM 648 N N . ILE A 1 75 ? 20.027 -0.939 -2.096 1.00 93.56 75 ILE A N 1
ATOM 649 C CA . ILE A 1 75 ? 19.521 -0.694 -0.738 1.00 93.56 75 ILE A CA 1
ATOM 650 C C . ILE A 1 75 ? 18.014 -0.407 -0.742 1.00 93.56 75 ILE A C 1
ATOM 652 O O . ILE A 1 75 ? 17.304 -0.871 0.149 1.00 93.56 75 ILE A O 1
ATOM 656 N N . ASP A 1 76 ? 17.500 0.298 -1.749 1.00 93.12 76 ASP A N 1
ATOM 657 C CA . ASP A 1 76 ? 16.076 0.619 -1.834 1.00 93.12 76 ASP A CA 1
ATOM 658 C C . ASP A 1 76 ? 15.221 -0.621 -2.111 1.00 93.12 76 ASP A C 1
ATOM 660 O O . ASP A 1 76 ? 14.122 -0.743 -1.570 1.00 93.12 76 ASP A O 1
ATOM 664 N N . GLY A 1 77 ? 15.740 -1.570 -2.897 1.00 93.00 77 GLY A N 1
ATOM 665 C CA . GLY A 1 77 ? 15.093 -2.864 -3.109 1.00 93.00 77 GLY A CA 1
ATOM 666 C C . GLY A 1 77 ? 14.990 -3.650 -1.801 1.00 93.00 77 GLY A C 1
ATOM 667 O O . GLY A 1 77 ? 13.907 -4.095 -1.421 1.00 93.00 77 GLY A O 1
ATOM 668 N N . VAL A 1 78 ? 16.095 -3.744 -1.051 1.00 94.94 78 VAL A N 1
ATOM 669 C CA . VAL A 1 78 ? 16.107 -4.389 0.274 1.00 94.94 78 VAL A CA 1
ATOM 670 C C . VAL A 1 78 ? 15.123 -3.709 1.227 1.00 94.94 78 VAL A C 1
ATOM 672 O O . VAL A 1 78 ? 14.358 -4.394 1.909 1.00 94.94 78 VAL A O 1
ATOM 675 N N . ARG A 1 79 ? 15.103 -2.372 1.249 1.00 96.12 79 ARG A N 1
ATOM 676 C CA . ARG A 1 79 ? 14.182 -1.588 2.076 1.00 96.12 79 ARG A CA 1
ATOM 677 C C . ARG A 1 79 ? 12.724 -1.872 1.721 1.00 96.12 79 ARG A C 1
ATOM 679 O O . ARG A 1 79 ? 11.922 -2.084 2.626 1.00 96.12 79 ARG A O 1
ATOM 686 N N . TRP A 1 80 ? 12.391 -1.927 0.433 1.00 96.06 80 TRP A N 1
ATOM 687 C CA . TRP A 1 80 ? 11.042 -2.261 -0.019 1.00 96.06 80 TRP A CA 1
ATOM 688 C C . TRP A 1 80 ? 10.608 -3.647 0.486 1.00 96.06 80 TRP A C 1
ATOM 690 O O . TRP A 1 80 ? 9.531 -3.768 1.065 1.00 96.06 80 TRP A O 1
ATOM 700 N N . HIS A 1 81 ? 11.465 -4.673 0.388 1.00 95.75 81 HIS A N 1
ATOM 701 C CA . HIS A 1 81 ? 11.146 -6.008 0.916 1.00 95.75 81 HIS A CA 1
ATOM 702 C C . HIS A 1 81 ? 10.967 -6.031 2.443 1.00 95.75 81 HIS A C 1
ATOM 704 O O . HIS A 1 81 ? 10.136 -6.780 2.959 1.00 95.75 81 HIS A O 1
ATOM 710 N N . GLN A 1 82 ? 11.763 -5.258 3.188 1.00 96.19 82 GLN A N 1
ATOM 711 C CA . GLN A 1 82 ? 11.654 -5.185 4.648 1.00 96.19 82 GLN A CA 1
ATOM 712 C C . GLN A 1 82 ? 10.340 -4.538 5.085 1.00 96.19 82 GLN A C 1
ATOM 714 O O . GLN A 1 82 ? 9.643 -5.095 5.936 1.00 96.19 82 GLN A O 1
ATOM 719 N N . GLU A 1 83 ? 9.986 -3.400 4.484 1.00 97.19 83 GLU A N 1
ATOM 720 C CA . GLU A 1 83 ? 8.726 -2.721 4.788 1.00 97.19 83 GLU A CA 1
ATOM 721 C C . GLU A 1 83 ? 7.525 -3.563 4.341 1.00 97.19 83 GLU A C 1
ATOM 723 O O . GLU A 1 83 ? 6.583 -3.717 5.115 1.00 97.19 83 GLU A O 1
ATOM 728 N N . LEU A 1 84 ? 7.607 -4.241 3.186 1.00 96.75 84 LEU A 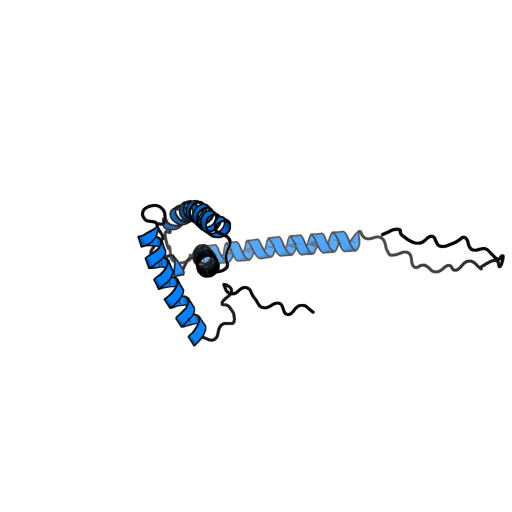N 1
ATOM 729 C CA . LEU A 1 84 ? 6.563 -5.166 2.736 1.00 96.75 84 LEU A CA 1
ATOM 730 C C . LEU A 1 84 ? 6.262 -6.237 3.791 1.00 96.75 84 LEU A C 1
ATOM 732 O O . LEU A 1 84 ? 5.103 -6.448 4.131 1.00 96.75 84 LEU A O 1
ATOM 736 N N . ARG A 1 85 ? 7.287 -6.897 4.349 1.00 94.62 85 ARG A N 1
ATOM 737 C CA . ARG A 1 85 ? 7.081 -7.926 5.386 1.00 94.62 85 ARG A CA 1
ATOM 738 C C . ARG A 1 85 ? 6.452 -7.353 6.655 1.00 94.62 85 ARG A C 1
ATOM 740 O O . ARG A 1 85 ? 5.633 -8.025 7.278 1.00 94.62 85 ARG A O 1
ATOM 747 N N . ARG A 1 86 ? 6.823 -6.128 7.039 1.00 94.12 86 ARG A N 1
ATOM 748 C CA . ARG A 1 86 ? 6.235 -5.440 8.196 1.00 94.12 86 ARG A CA 1
ATOM 749 C C . ARG A 1 86 ? 4.759 -5.121 7.951 1.00 94.12 86 ARG A C 1
ATOM 751 O O . ARG A 1 86 ? 3.932 -5.425 8.806 1.00 94.12 86 ARG A O 1
ATOM 758 N N . SER A 1 87 ? 4.424 -4.558 6.791 1.00 95.38 87 SER A N 1
ATOM 759 C CA . SER A 1 87 ? 3.042 -4.234 6.422 1.00 95.38 87 SER A CA 1
ATOM 760 C C . SER A 1 87 ? 2.179 -5.480 6.234 1.00 95.38 87 SER A C 1
ATOM 762 O O . SER A 1 87 ? 1.049 -5.499 6.709 1.00 95.38 87 SER A O 1
ATOM 764 N N . ALA A 1 88 ? 2.718 -6.554 5.651 1.00 93.44 88 ALA A N 1
ATOM 765 C CA . ALA A 1 88 ? 2.005 -7.818 5.470 1.00 93.44 88 ALA A CA 1
ATOM 766 C C . ALA A 1 88 ? 1.465 -8.387 6.790 1.00 93.44 88 ALA A C 1
ATOM 768 O O . ALA A 1 88 ? 0.363 -8.932 6.830 1.00 93.44 88 ALA A O 1
ATOM 769 N N . GLN A 1 89 ? 2.199 -8.202 7.891 1.00 88.75 89 GLN A N 1
ATOM 770 C CA . GLN A 1 89 ? 1.717 -8.596 9.210 1.00 88.75 89 GLN A CA 1
ATOM 771 C C . GLN A 1 89 ? 0.471 -7.800 9.632 1.00 88.75 89 GLN A C 1
ATOM 773 O O . GLN A 1 89 ? -0.484 -8.401 10.114 1.00 88.75 89 GLN A O 1
ATOM 778 N N . ALA A 1 90 ? 0.446 -6.484 9.401 1.00 87.19 90 ALA A N 1
ATOM 779 C CA . ALA A 1 90 ? -0.717 -5.643 9.691 1.00 87.19 90 ALA A CA 1
ATOM 780 C C . ALA A 1 90 ? -1.905 -5.940 8.755 1.00 87.19 90 ALA A C 1
ATOM 782 O O . ALA A 1 90 ? -3.062 -5.883 9.170 1.00 87.19 90 ALA A O 1
ATOM 783 N N . TRP A 1 91 ? -1.641 -6.295 7.494 1.00 91.12 91 TRP A N 1
ATOM 784 C CA . TRP A 1 91 ? -2.692 -6.654 6.538 1.00 91.12 91 TRP A CA 1
ATOM 785 C C . TRP A 1 91 ? -3.418 -7.940 6.918 1.00 91.12 91 TRP A C 1
ATOM 787 O O . TRP A 1 91 ? -4.632 -8.020 6.748 1.00 91.12 91 TRP A O 1
ATOM 797 N N . ARG A 1 92 ? -2.718 -8.919 7.501 1.00 82.44 92 ARG A N 1
ATOM 798 C CA . ARG A 1 92 ? -3.360 -10.136 8.020 1.00 82.44 92 ARG A CA 1
ATOM 799 C C . ARG A 1 92 ? -4.361 -9.850 9.132 1.00 82.44 92 ARG A C 1
ATOM 801 O O . ARG A 1 92 ? -5.403 -10.496 9.186 1.00 82.44 92 ARG A O 1
ATOM 808 N N . ASP A 1 93 ? -4.086 -8.870 9.987 1.00 79.44 93 ASP A N 1
ATOM 809 C CA . ASP A 1 93 ? -5.034 -8.481 11.034 1.00 79.44 93 ASP A CA 1
ATOM 810 C C . ASP A 1 93 ? -6.323 -7.907 10.418 1.00 79.44 93 ASP A C 1
ATOM 812 O O . ASP A 1 93 ? -7.422 -8.152 10.921 1.00 79.44 93 ASP A O 1
ATOM 816 N N . LEU A 1 94 ? -6.206 -7.221 9.273 1.00 73.44 94 LEU A N 1
ATOM 817 C CA . LEU A 1 94 ? -7.341 -6.767 8.463 1.00 73.44 94 LEU A CA 1
ATOM 818 C C . LEU A 1 94 ? -7.996 -7.895 7.653 1.00 73.44 94 LEU A C 1
ATOM 820 O O . LEU A 1 94 ? -9.178 -7.782 7.335 1.00 73.44 94 LEU A O 1
ATOM 824 N N . ALA A 1 95 ? -7.278 -8.980 7.344 1.00 64.81 95 ALA A N 1
ATOM 825 C CA . ALA A 1 95 ? -7.804 -10.134 6.611 1.00 64.81 95 ALA A CA 1
ATOM 826 C C . ALA A 1 95 ? -8.896 -10.893 7.381 1.00 64.81 95 ALA A C 1
ATOM 828 O O . ALA A 1 95 ? -9.721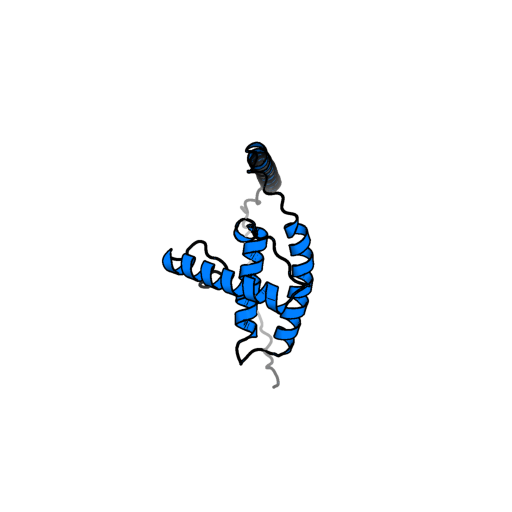 -11.577 6.782 1.00 64.81 95 ALA A O 1
ATOM 829 N N . ASN A 1 96 ? -8.987 -10.679 8.696 1.00 67.50 96 ASN A N 1
ATOM 830 C CA . ASN A 1 96 ? -10.127 -11.092 9.515 1.00 67.50 96 ASN A CA 1
ATOM 831 C C . ASN A 1 96 ? -11.344 -10.148 9.367 1.00 67.50 96 ASN A C 1
ATOM 833 O O . ASN A 1 96 ? -12.187 -10.074 10.269 1.00 67.50 96 ASN A O 1
ATOM 837 N N . CYS A 1 97 ? -11.440 -9.408 8.251 1.00 71.06 97 CYS A N 1
ATOM 838 C CA . CYS A 1 97 ? -12.564 -8.537 7.920 1.00 71.06 97 CYS A CA 1
ATOM 839 C C . CYS A 1 97 ? -13.877 -9.331 8.027 1.00 71.06 97 CYS A C 1
ATOM 841 O O . CYS A 1 97 ? -14.123 -10.276 7.286 1.00 71.06 97 CYS A O 1
ATOM 843 N N . ARG A 1 98 ? -14.762 -8.935 8.948 1.00 64.88 98 ARG A N 1
ATOM 844 C CA . ARG A 1 98 ? -16.186 -9.267 8.849 1.00 64.88 98 ARG A CA 1
ATOM 845 C C . ARG A 1 98 ? -16.862 -8.067 8.214 1.00 64.88 98 ARG A C 1
ATOM 847 O O . ARG A 1 98 ? -17.112 -7.070 8.893 1.00 64.88 98 ARG A O 1
ATOM 854 N N . HIS A 1 99 ? -17.094 -8.129 6.906 1.00 61.00 99 HIS A N 1
ATOM 855 C CA . HIS A 1 99 ? -17.980 -7.190 6.225 1.00 61.00 99 HIS A CA 1
ATOM 856 C C . HIS A 1 99 ? -19.415 -7.463 6.668 1.00 61.00 99 HIS A C 1
ATOM 858 O O . HIS A 1 99 ? -20.188 -8.114 5.978 1.00 61.00 99 HIS A O 1
ATOM 864 N N . ASP A 1 100 ? -19.762 -6.981 7.856 1.00 50.41 100 ASP A N 1
ATOM 865 C CA . ASP A 1 100 ? -21.155 -6.660 8.134 1.00 50.41 100 ASP A CA 1
ATOM 866 C C . ASP A 1 100 ? -21.503 -5.459 7.236 1.00 50.41 100 ASP A C 1
ATOM 868 O O . ASP A 1 100 ? -20.696 -4.515 7.174 1.00 50.41 100 ASP A O 1
ATOM 872 N N . PRO A 1 101 ? -22.645 -5.451 6.516 1.00 50.53 101 PRO A N 1
ATOM 873 C CA . PRO A 1 101 ? -23.075 -4.263 5.789 1.00 50.53 101 PRO A CA 1
ATOM 874 C C . PRO A 1 101 ? -23.024 -3.069 6.749 1.00 50.53 101 PRO A C 1
ATOM 876 O O . PRO A 1 101 ? -23.375 -3.226 7.923 1.00 50.53 101 PRO A O 1
ATOM 879 N N . PRO A 1 102 ? -22.536 -1.892 6.313 1.00 52.78 102 PRO A N 1
ATOM 880 C CA . PRO A 1 102 ? -22.310 -0.775 7.214 1.00 52.78 102 PRO A CA 1
ATOM 881 C C . PRO A 1 102 ? -23.616 -0.444 7.930 1.00 52.78 102 PRO A C 1
ATOM 883 O O . PRO A 1 102 ? -24.516 0.153 7.349 1.00 52.78 102 PRO A O 1
ATOM 886 N N . MET A 1 103 ? -23.713 -0.832 9.205 1.00 51.31 103 MET A N 1
ATOM 887 C CA . MET A 1 103 ? -24.814 -0.426 10.065 1.00 51.31 103 MET A CA 1
ATOM 888 C C . MET A 1 103 ? -24.855 1.110 10.011 1.00 51.31 103 MET A C 1
ATOM 890 O O . MET A 1 103 ? -23.864 1.740 10.409 1.00 51.31 103 MET A O 1
ATOM 894 N N . PRO A 1 104 ? -25.952 1.732 9.531 1.00 57.12 104 PRO A N 1
ATOM 895 C CA . PRO A 1 104 ? -26.061 3.186 9.356 1.00 57.12 104 PRO A CA 1
ATOM 896 C C . PRO A 1 104 ? -25.636 3.967 10.609 1.00 57.12 104 PRO A C 1
ATOM 898 O O . PRO A 1 104 ? -25.030 5.037 10.535 1.00 57.12 104 PRO A O 1
ATOM 901 N N . HIS A 1 105 ? -25.853 3.358 11.774 1.00 66.38 105 HIS A N 1
ATOM 902 C CA . HIS A 1 105 ? -25.465 3.848 13.088 1.00 66.38 105 HIS A CA 1
ATOM 903 C C . HIS A 1 105 ? -23.961 4.167 13.225 1.00 66.38 105 HIS A C 1
ATOM 905 O O . HIS A 1 105 ? -23.596 5.181 13.814 1.00 66.38 105 HIS A O 1
ATOM 911 N N . ARG A 1 106 ? -23.047 3.359 12.664 1.00 65.62 106 ARG A N 1
ATOM 912 C CA . ARG A 1 106 ? -21.593 3.560 12.855 1.00 65.62 106 ARG A CA 1
ATOM 913 C C . ARG A 1 106 ? -21.064 4.776 12.096 1.00 65.62 106 ARG A C 1
ATOM 915 O O . ARG A 1 106 ? -20.207 5.499 12.607 1.00 65.62 106 ARG A O 1
ATOM 922 N N . GLN A 1 107 ? -21.569 5.014 10.887 1.00 68.81 107 GLN A N 1
ATOM 923 C CA . GLN A 1 107 ? -21.213 6.205 10.113 1.00 68.81 107 GLN A CA 1
ATOM 924 C C . GLN A 1 107 ? -21.763 7.473 10.776 1.00 68.81 107 GLN A C 1
ATOM 926 O O . GLN A 1 107 ? -21.054 8.478 10.855 1.00 68.81 107 GLN A O 1
ATOM 931 N N . GLN A 1 108 ? -22.980 7.398 11.323 1.00 75.06 108 GLN A N 1
ATOM 932 C CA . GLN A 1 108 ? -23.598 8.488 12.076 1.00 75.06 108 GLN A CA 1
ATOM 933 C C . GLN A 1 108 ? -22.821 8.818 13.361 1.00 75.06 108 GLN A C 1
ATOM 935 O O . GLN A 1 108 ? -22.535 9.994 13.588 1.00 75.06 108 GLN A O 1
ATOM 940 N N . ILE A 1 109 ? -22.382 7.813 14.139 1.00 69.44 109 ILE A N 1
ATOM 941 C CA . ILE A 1 109 ? -21.517 8.026 15.318 1.00 69.44 109 ILE A CA 1
ATOM 942 C C . ILE A 1 109 ? -20.246 8.783 14.920 1.00 69.44 109 ILE A C 1
ATOM 944 O O . ILE A 1 109 ? -19.964 9.842 15.476 1.00 69.44 109 ILE A O 1
ATOM 948 N N . ARG A 1 110 ? -19.510 8.289 13.914 1.00 74.06 110 ARG A N 1
ATOM 949 C CA . ARG A 1 110 ? -18.253 8.916 13.467 1.00 74.06 110 ARG A CA 1
ATOM 950 C C . ARG A 1 110 ? -18.459 10.345 12.963 1.00 74.06 110 ARG A C 1
ATOM 952 O O . ARG A 1 110 ? -17.619 11.210 13.189 1.00 74.06 110 ARG A O 1
ATOM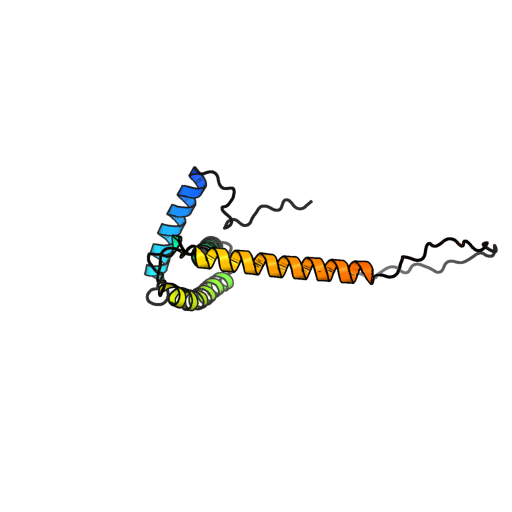 959 N N . ALA A 1 111 ? -19.566 10.612 12.270 1.00 77.25 111 ALA A N 1
ATOM 960 C CA . ALA A 1 111 ? -19.907 11.962 11.827 1.00 77.25 111 ALA A CA 1
ATOM 961 C C . ALA A 1 111 ? -20.244 12.895 13.004 1.00 77.25 111 ALA A C 1
ATOM 963 O O . ALA A 1 111 ? -19.917 14.080 12.953 1.00 77.25 111 ALA A O 1
ATOM 964 N N . GLY A 1 112 ? -20.877 12.377 14.059 1.00 84.50 112 GLY A N 1
ATOM 965 C CA . GLY A 1 112 ? -21.135 13.120 15.294 1.00 84.50 112 GLY A CA 1
ATOM 966 C C . GLY A 1 112 ? -19.869 13.393 16.110 1.00 84.50 112 GLY A C 1
ATOM 967 O O . GLY A 1 112 ? -19.716 14.475 16.667 1.00 84.50 112 GLY A O 1
ATOM 968 N N . GLU A 1 113 ? -18.936 12.442 16.167 1.00 85.38 113 GLU A N 1
ATOM 969 C CA . GLU A 1 113 ? -17.623 12.627 16.803 1.00 85.38 113 GLU A CA 1
ATOM 970 C C . GLU A 1 113 ? -16.783 13.688 16.087 1.00 85.38 113 GLU A C 1
ATOM 972 O O . GLU A 1 113 ? -16.215 14.557 16.745 1.00 85.38 113 GLU A O 1
ATOM 977 N N . ARG A 1 114 ? -16.754 13.668 14.745 1.00 88.31 114 ARG A N 1
ATOM 978 C CA . ARG A 1 114 ? -16.061 14.696 13.952 1.00 88.31 114 ARG A CA 1
ATOM 979 C C . ARG A 1 114 ? -16.602 16.094 14.227 1.00 88.31 114 ARG A C 1
ATOM 981 O O . ARG A 1 114 ? -15.811 16.977 14.523 1.00 88.31 114 ARG A O 1
ATOM 988 N N . ARG A 1 115 ? -17.929 16.266 14.223 1.00 91.50 115 ARG A N 1
ATOM 989 C CA . ARG A 1 115 ? -18.559 17.556 14.549 1.00 91.50 115 ARG A CA 1
ATOM 990 C C . ARG A 1 115 ? -18.144 18.069 15.925 1.00 91.50 115 ARG A C 1
ATOM 992 O O . ARG A 1 115 ? -17.636 19.174 16.015 1.00 91.50 115 ARG A O 1
ATOM 999 N N . ARG A 1 116 ? -18.242 17.228 16.963 1.00 89.00 116 ARG A N 1
ATOM 1000 C CA . ARG A 1 116 ? -17.816 17.600 18.325 1.00 89.00 116 ARG A CA 1
ATOM 1001 C C . ARG A 1 116 ? -16.355 18.043 18.379 1.00 89.00 116 ARG A C 1
ATOM 1003 O O . ARG A 1 116 ? -16.040 19.033 19.026 1.00 89.00 116 ARG A O 1
ATOM 1010 N N . ARG A 1 117 ? -15.458 17.319 17.704 1.00 91.19 117 ARG A N 1
ATOM 1011 C CA . ARG A 1 117 ? -14.041 17.695 17.622 1.00 91.19 117 ARG A CA 1
ATOM 1012 C C . ARG A 1 117 ? -13.859 19.055 16.942 1.00 91.19 117 ARG A C 1
ATOM 1014 O O . ARG A 1 117 ? -13.093 19.873 17.438 1.00 91.19 117 ARG A O 1
ATOM 1021 N N . ASP A 1 118 ? -14.535 19.281 15.823 1.00 92.19 118 ASP A N 1
ATOM 1022 C CA . ASP A 1 118 ? -14.409 20.520 15.056 1.00 92.19 118 ASP A CA 1
ATOM 1023 C C . ASP A 1 118 ? -14.977 21.721 15.847 1.00 92.19 118 ASP A C 1
ATOM 1025 O O . ASP A 1 118 ? -14.379 22.798 15.839 1.00 92.19 118 ASP A O 1
ATOM 1029 N N . ASP A 1 119 ? -16.045 21.512 16.626 1.00 91.94 119 ASP A N 1
ATOM 1030 C CA . ASP A 1 119 ? -16.596 22.508 17.554 1.00 91.94 119 ASP A CA 1
ATOM 1031 C C . ASP A 1 119 ? -15.582 22.895 18.646 1.00 91.94 119 ASP A C 1
ATOM 1033 O O . ASP A 1 119 ? -15.359 24.086 18.880 1.00 91.94 119 ASP A O 1
ATOM 1037 N N . TYR A 1 120 ? -14.913 21.908 19.260 1.00 89.50 120 TYR A N 1
ATOM 1038 C CA . TYR A 1 120 ? -13.855 22.152 20.250 1.00 89.50 120 TYR A CA 1
ATOM 1039 C C . TYR A 1 120 ? -12.679 22.939 19.664 1.00 89.50 120 TYR A C 1
ATOM 1041 O O . TYR A 1 120 ? -12.172 23.861 20.301 1.00 89.50 120 TYR A O 1
ATOM 1049 N N . ILE A 1 121 ? -12.247 22.603 18.445 1.00 89.12 121 ILE A N 1
ATOM 1050 C CA . ILE A 1 121 ? -11.166 23.326 17.762 1.00 89.12 121 ILE A CA 1
ATOM 1051 C C . ILE A 1 121 ? -11.581 24.780 17.511 1.00 89.12 121 ILE A C 1
ATOM 1053 O O . ILE A 1 121 ? -10.811 25.701 17.782 1.00 89.12 121 ILE A O 1
ATOM 1057 N N . ALA A 1 122 ? -12.807 25.006 17.034 1.00 91.94 122 ALA A N 1
ATOM 1058 C CA . ALA A 1 122 ? -13.315 26.350 16.790 1.00 91.94 122 ALA A CA 1
ATOM 1059 C C . ALA A 1 122 ? -13.415 27.175 18.085 1.00 91.94 122 ALA A C 1
ATOM 1061 O O . ALA A 1 122 ? -13.162 28.379 18.072 1.00 91.94 122 ALA A O 1
ATOM 1062 N N . GLU A 1 123 ? -13.774 26.545 19.204 1.00 91.25 123 GLU A N 1
ATOM 1063 C CA . GLU A 1 123 ? -13.790 27.187 20.517 1.00 91.25 123 GLU A CA 1
ATOM 1064 C C . GLU A 1 123 ? -12.386 27.559 21.000 1.00 91.25 123 GLU A C 1
ATOM 1066 O O . GLU A 1 123 ? -12.180 28.702 21.408 1.00 91.25 123 GLU A O 1
ATOM 1071 N N . ALA A 1 124 ? -11.416 26.652 20.871 1.00 85.75 124 ALA A N 1
ATOM 1072 C CA . ALA A 1 124 ? -10.024 26.920 21.222 1.00 85.75 124 ALA A CA 1
ATOM 1073 C C . ALA A 1 124 ? -9.456 28.113 20.429 1.00 85.75 124 ALA A C 1
ATOM 1075 O O . ALA A 1 124 ? -8.895 29.033 21.021 1.00 85.75 124 ALA A O 1
ATOM 1076 N N . ILE A 1 125 ? -9.701 28.166 19.113 1.00 89.75 125 ILE A N 1
ATOM 1077 C CA . ILE A 1 125 ? -9.280 29.289 18.256 1.00 89.75 125 ILE A CA 1
ATOM 1078 C C . ILE A 1 125 ? -9.914 30.611 18.718 1.00 89.75 125 ILE A C 1
ATOM 1080 O O . ILE A 1 125 ? -9.241 31.644 18.772 1.00 89.75 125 ILE A O 1
ATOM 1084 N N . ARG A 1 126 ? -11.211 30.607 19.063 1.00 91.62 126 ARG A N 1
ATOM 1085 C CA . ARG A 1 126 ? -11.894 31.806 19.580 1.00 91.62 126 ARG A CA 1
ATOM 1086 C C . ARG A 1 126 ? -11.296 32.266 20.906 1.00 91.62 126 ARG A C 1
ATOM 1088 O O . ARG A 1 126 ? -11.077 33.464 21.067 1.00 91.62 126 ARG A O 1
ATOM 1095 N N . ALA A 1 127 ? -11.022 31.338 21.821 1.00 86.50 127 ALA A N 1
ATOM 1096 C CA . ALA A 1 127 ? -10.422 31.648 23.113 1.00 86.50 127 ALA A CA 1
ATOM 1097 C C . ALA A 1 127 ? -9.023 32.263 22.945 1.00 86.50 127 ALA A C 1
ATOM 1099 O O . ALA A 1 127 ? -8.735 33.298 23.545 1.00 86.50 127 ALA A O 1
ATOM 1100 N N . GLU A 1 128 ? -8.184 31.712 22.066 1.00 80.88 128 GLU A N 1
ATOM 1101 C CA . GLU A 1 128 ? -6.857 32.275 21.782 1.00 80.88 128 GLU A CA 1
ATOM 1102 C C . GLU A 1 128 ? -6.946 33.675 21.157 1.00 80.88 128 GLU A C 1
ATOM 1104 O O . GLU A 1 128 ? -6.246 34.594 21.582 1.00 80.88 128 GLU A O 1
ATOM 1109 N N . THR A 1 129 ? -7.865 33.876 20.209 1.00 86.12 129 THR A N 1
ATOM 1110 C CA . THR A 1 129 ? -8.043 35.166 19.519 1.00 86.12 129 THR A CA 1
ATOM 1111 C C . THR A 1 129 ? -8.559 36.267 20.454 1.00 86.12 129 THR A C 1
ATOM 1113 O O . THR A 1 129 ? -8.202 37.429 20.290 1.00 86.12 129 THR A O 1
ATOM 1116 N N . GLN A 1 130 ? -9.383 35.922 21.448 1.00 78.75 130 GLN A N 1
ATOM 1117 C CA . GLN A 1 130 ? -9.900 36.871 22.447 1.00 78.75 130 GLN A CA 1
ATOM 1118 C C . GLN A 1 130 ? -8.897 37.177 23.564 1.00 78.75 130 GLN A C 1
ATOM 1120 O O . GLN A 1 130 ? -8.975 38.235 24.183 1.00 78.75 130 GLN A O 1
ATOM 1125 N N . THR A 1 131 ? -7.960 36.263 23.823 1.00 72.25 131 THR A N 1
ATOM 1126 C CA . THR A 1 131 ? -6.922 36.443 24.851 1.00 72.25 131 THR A CA 1
ATOM 1127 C C . THR A 1 131 ? -5.703 37.199 24.309 1.00 72.25 131 THR A C 1
ATOM 1129 O O . THR A 1 131 ? -4.882 37.685 25.087 1.00 72.25 131 THR A O 1
ATOM 1132 N N . ALA A 1 132 ? -5.587 37.348 22.984 1.00 57.44 132 ALA A N 1
ATOM 1133 C CA . ALA A 1 132 ? -4.591 38.216 22.372 1.00 57.44 132 ALA A CA 1
ATOM 1134 C C . ALA A 1 132 ? -4.845 39.676 22.809 1.00 57.44 132 ALA A C 1
ATOM 1136 O O . ALA A 1 132 ? -5.919 40.217 22.529 1.00 57.44 132 ALA A O 1
ATOM 1137 N N . PRO A 1 133 ? -3.900 40.333 23.513 1.00 56.91 133 PRO A N 1
ATOM 1138 C CA . PRO A 1 133 ? -4.094 41.709 23.951 1.00 56.91 133 PRO A CA 1
ATOM 1139 C C . PRO A 1 133 ? -4.305 42.609 22.726 1.00 56.91 133 PRO A C 1
ATOM 1141 O O . PRO A 1 133 ? -3.683 42.363 21.687 1.00 56.91 133 PRO A O 1
ATOM 1144 N N . PRO A 1 134 ? -5.154 43.653 22.815 1.00 58.72 134 PRO A N 1
ATOM 1145 C CA . PRO A 1 134 ? -5.319 44.588 21.714 1.00 58.72 134 PRO A CA 1
ATOM 1146 C C . PRO A 1 134 ? -3.938 45.128 21.356 1.00 58.72 134 PRO A C 1
ATOM 1148 O O . PRO A 1 134 ? -3.243 45.671 22.220 1.00 58.72 134 PRO A O 1
ATOM 1151 N N . ALA A 1 135 ? -3.525 44.924 20.101 1.00 57.44 135 ALA A N 1
ATOM 1152 C CA . ALA A 1 135 ? -2.312 45.519 19.570 1.00 57.44 135 ALA A CA 1
ATOM 1153 C C . ALA A 1 135 ? -2.358 47.004 19.927 1.00 57.44 135 ALA A C 1
ATOM 1155 O O . ALA A 1 135 ? -3.268 47.714 19.497 1.00 57.44 135 ALA A O 1
ATOM 1156 N N . LEU A 1 136 ? -1.438 47.428 20.796 1.00 56.09 136 LEU A N 1
ATOM 1157 C CA . LEU A 1 136 ? -1.287 48.813 21.204 1.00 56.09 136 LEU A CA 1
ATOM 1158 C C . LEU A 1 136 ? -1.232 49.643 19.926 1.00 56.09 136 LEU A C 1
ATOM 1160 O O . LEU A 1 136 ? -0.247 49.583 19.189 1.00 56.09 136 LEU A O 1
ATOM 1164 N N . SER A 1 137 ? -2.314 50.374 19.653 1.00 54.09 137 SER A N 1
ATOM 1165 C CA . SER A 1 137 ? -2.349 51.433 18.660 1.00 54.09 137 SER A CA 1
ATOM 1166 C C . SER A 1 137 ? -1.179 52.356 18.964 1.00 54.09 137 SER A C 1
ATOM 1168 O O . SER A 1 137 ? -1.227 53.153 19.901 1.00 54.09 137 SER A O 1
ATOM 1170 N N . ALA A 1 138 ? -0.101 52.194 18.203 1.00 57.44 138 ALA A N 1
ATOM 1171 C CA . ALA A 1 138 ? 1.085 53.022 18.253 1.00 57.44 138 ALA A CA 1
ATOM 1172 C C . ALA A 1 138 ? 0.739 54.406 17.685 1.00 57.44 138 ALA A C 1
ATOM 1174 O O . ALA A 1 138 ? 1.086 54.748 16.560 1.00 57.44 138 ALA A O 1
ATOM 1175 N N . SER A 1 139 ? 0.031 55.198 18.486 1.00 59.31 139 SER A N 1
ATOM 1176 C CA . SER A 1 139 ? -0.109 56.641 18.335 1.00 59.31 139 SER A CA 1
ATOM 1177 C C . SER A 1 139 ? 0.686 57.302 19.448 1.00 59.31 139 SER A C 1
ATOM 1179 O O . SER A 1 139 ? 0.142 57.646 20.495 1.00 59.31 139 SER A O 1
ATOM 1181 N N . GLN A 1 140 ? 1.989 57.439 19.220 1.00 56.94 140 GLN A N 1
ATOM 1182 C CA . GLN A 1 140 ? 2.824 58.496 19.789 1.00 56.94 140 GLN A CA 1
ATOM 1183 C C . GLN A 1 140 ? 4.177 58.464 19.078 1.00 56.94 140 GLN A C 1
ATOM 1185 O O . GLN A 1 140 ? 5.051 57.667 19.399 1.00 56.94 140 GLN A O 1
ATOM 1190 N N . GLN A 1 141 ? 4.324 59.333 18.078 1.00 61.78 141 GLN A N 1
ATOM 1191 C CA . GLN A 1 141 ? 5.629 59.839 17.665 1.00 61.78 141 GLN A CA 1
ATOM 1192 C C . GLN A 1 141 ? 6.141 60.771 18.772 1.00 61.78 141 GLN A C 1
ATOM 1194 O O . GLN A 1 141 ? 5.472 61.767 19.056 1.00 61.78 141 GLN A O 1
ATOM 1199 N N . PRO A 1 142 ? 7.324 60.538 19.359 1.00 52.06 142 PRO A N 1
ATOM 1200 C CA . PRO A 1 142 ? 8.106 61.604 19.948 1.00 52.06 142 PRO A CA 1
ATOM 1201 C C . PRO A 1 142 ? 9.113 62.139 18.924 1.00 52.06 142 PRO A C 1
ATOM 1203 O O . PRO A 1 142 ? 9.700 61.404 18.128 1.00 52.06 142 PRO A O 1
ATOM 1206 N N . ALA A 1 143 ? 9.270 63.459 18.956 1.00 55.00 143 ALA A N 1
ATOM 1207 C CA . ALA A 1 143 ? 10.156 64.255 18.125 1.00 55.00 143 ALA A CA 1
ATOM 1208 C C . ALA A 1 143 ? 11.595 63.714 18.085 1.00 55.00 143 ALA A C 1
ATOM 1210 O O . ALA A 1 143 ? 12.192 63.412 19.117 1.00 55.00 143 ALA A O 1
ATOM 1211 N N . SER A 1 144 ? 12.162 63.650 16.880 1.00 57.72 144 SER A N 1
ATOM 1212 C CA . SER A 1 144 ? 13.576 63.362 16.641 1.00 57.72 144 SER A CA 1
ATOM 1213 C C . SER A 1 144 ? 14.454 64.564 17.013 1.00 57.72 144 SER A C 1
ATOM 1215 O O . SER A 1 144 ? 14.261 65.638 16.439 1.00 57.72 144 SER A O 1
ATOM 1217 N N . PRO A 1 145 ? 15.473 64.412 17.877 1.00 57.12 145 PRO A N 1
ATOM 1218 C CA . PRO A 1 145 ? 16.607 65.320 17.911 1.00 57.12 145 PRO A CA 1
ATOM 1219 C C . PRO A 1 145 ? 17.625 64.907 16.843 1.00 57.12 145 PRO A C 1
ATOM 1221 O O . PRO A 1 145 ? 18.027 63.749 16.741 1.00 57.12 145 PRO A O 1
ATOM 1224 N N . GLN A 1 146 ? 18.037 65.887 16.045 1.00 59.97 146 GLN A N 1
ATOM 1225 C CA . GLN A 1 146 ? 19.180 65.815 15.143 1.00 59.97 146 GLN A CA 1
ATOM 1226 C C . GLN A 1 146 ? 20.489 65.718 15.940 1.00 59.97 146 GLN A C 1
ATOM 1228 O O . GLN A 1 146 ? 20.666 66.504 16.864 1.00 59.97 146 GLN A O 1
ATOM 1233 N N . HIS A 1 147 ? 21.400 64.831 15.518 1.00 52.75 147 HIS A N 1
ATOM 1234 C CA . HIS A 1 147 ? 22.878 64.833 15.654 1.00 52.75 147 HIS A CA 1
ATOM 1235 C C . HIS A 1 147 ? 23.361 63.369 15.682 1.00 52.75 147 HIS A C 1
ATOM 1237 O O . HIS A 1 147 ? 22.705 62.534 16.280 1.00 52.75 147 HIS A O 1
ATOM 1243 N N . GLN A 1 148 ? 24.474 62.928 15.102 1.00 53.94 148 GLN A N 1
ATOM 1244 C CA . GLN A 1 148 ? 25.517 63.498 14.254 1.00 53.94 148 GLN A CA 1
ATOM 1245 C C . GLN A 1 148 ? 26.279 62.287 13.664 1.00 53.94 148 GLN A C 1
ATOM 1247 O O . GLN A 1 148 ? 26.525 61.305 14.355 1.00 53.94 148 GLN A O 1
ATOM 1252 N N . SER A 1 149 ? 26.598 62.376 12.377 1.00 51.19 149 SER A N 1
ATOM 1253 C CA . SER A 1 149 ? 27.778 61.875 11.655 1.00 51.19 149 SER A CA 1
ATOM 1254 C C . SER A 1 149 ? 28.744 60.839 12.289 1.00 51.19 149 SER A C 1
ATOM 1256 O O . SER A 1 149 ? 29.507 61.184 13.184 1.00 51.19 149 SER A O 1
ATOM 1258 N N . SER A 1 150 ? 28.858 59.688 11.594 1.00 49.94 150 SER A N 1
ATOM 1259 C CA . SER A 1 150 ? 30.104 59.027 11.100 1.00 49.94 150 SER A CA 1
ATOM 1260 C C . SER A 1 150 ? 31.105 58.357 12.079 1.00 49.94 150 SER A C 1
ATOM 1262 O O . SER A 1 150 ? 31.111 58.696 13.255 1.00 49.94 150 SER A O 1
ATOM 1264 N N . PRO A 1 151 ? 32.056 57.491 11.618 1.00 61.53 151 PRO A N 1
ATOM 1265 C CA . PRO A 1 151 ? 32.208 56.814 10.314 1.00 61.53 151 PRO A CA 1
ATOM 1266 C C . PRO A 1 151 ? 32.452 55.277 10.365 1.00 61.53 151 PRO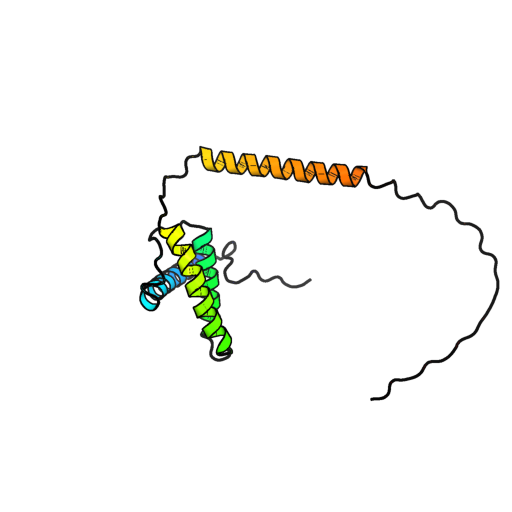 A C 1
ATOM 1268 O O . PRO A 1 151 ? 33.056 54.722 11.274 1.00 61.53 151 PRO A O 1
ATOM 1271 N N . GLN A 1 152 ? 32.012 54.621 9.289 1.00 61.00 152 GLN A N 1
ATOM 1272 C CA . GLN A 1 152 ? 32.716 53.635 8.447 1.00 61.00 152 GLN A CA 1
ATOM 1273 C C . GLN A 1 152 ? 33.997 52.940 8.986 1.00 61.00 152 GLN A C 1
ATOM 1275 O O . GLN A 1 152 ? 35.062 53.549 9.046 1.00 61.00 152 GLN A O 1
ATOM 1280 N N . VAL A 1 153 ? 33.927 51.618 9.203 1.00 58.91 153 VAL A N 1
ATOM 1281 C CA . VAL A 1 153 ? 35.082 50.689 9.257 1.00 58.91 153 VAL A CA 1
ATOM 1282 C C . VAL A 1 153 ? 34.679 49.407 8.511 1.00 58.91 153 VAL A C 1
ATOM 1284 O O . VAL A 1 153 ? 33.784 48.690 8.940 1.00 58.91 153 VAL A O 1
ATOM 1287 N N . GLN A 1 154 ? 35.024 49.344 7.223 1.00 61.75 154 GLN A N 1
ATOM 1288 C CA . GLN A 1 154 ? 36.043 48.476 6.601 1.00 61.75 154 GLN A CA 1
ATOM 1289 C C . GLN A 1 154 ? 35.649 47.001 6.429 1.00 61.75 154 GLN A C 1
ATOM 1291 O O . GLN A 1 154 ? 35.641 46.197 7.355 1.00 61.75 154 GLN A O 1
ATOM 1296 N N . GLN A 1 155 ? 35.376 46.688 5.159 1.00 58.06 155 GLN A N 1
ATOM 1297 C CA . GLN A 1 155 ? 35.326 45.360 4.560 1.00 58.06 155 GLN A CA 1
ATOM 1298 C C . GLN A 1 155 ? 36.661 44.626 4.730 1.00 58.06 155 GLN A C 1
ATOM 1300 O O . GLN A 1 155 ? 37.719 45.203 4.480 1.00 58.06 155 GLN A O 1
ATOM 1305 N N . PHE A 1 156 ? 36.585 43.331 5.025 1.00 57.22 156 PHE A N 1
ATOM 1306 C CA . PHE A 1 156 ? 37.655 42.373 4.759 1.00 57.22 156 PHE A CA 1
ATOM 1307 C C . PHE A 1 156 ? 37.116 41.262 3.843 1.00 57.22 156 PHE A C 1
ATOM 1309 O O . PHE A 1 156 ? 36.005 40.786 4.083 1.00 57.22 156 PHE A O 1
ATOM 1316 N N . PRO A 1 157 ? 37.853 40.876 2.786 1.00 69.06 157 PRO A N 1
ATOM 1317 C CA . PRO A 1 157 ? 37.470 39.789 1.891 1.00 69.06 157 PRO A CA 1
ATOM 1318 C C . PRO A 1 157 ? 37.918 38.407 2.399 1.00 69.06 157 PRO A C 1
ATOM 1320 O O . PRO A 1 157 ? 38.929 38.280 3.092 1.00 69.06 157 PRO A O 1
ATOM 1323 N N . ASP A 1 158 ? 37.164 37.389 1.979 1.00 55.22 158 ASP A N 1
ATOM 1324 C CA . ASP A 1 158 ? 37.425 35.956 2.159 1.00 55.22 158 ASP A CA 1
ATOM 1325 C C . ASP A 1 158 ? 38.741 35.482 1.514 1.00 55.22 158 ASP A C 1
ATOM 1327 O O . ASP A 1 158 ? 39.066 35.888 0.389 1.00 55.22 158 ASP A O 1
ATOM 1331 N N . PRO A 1 159 ? 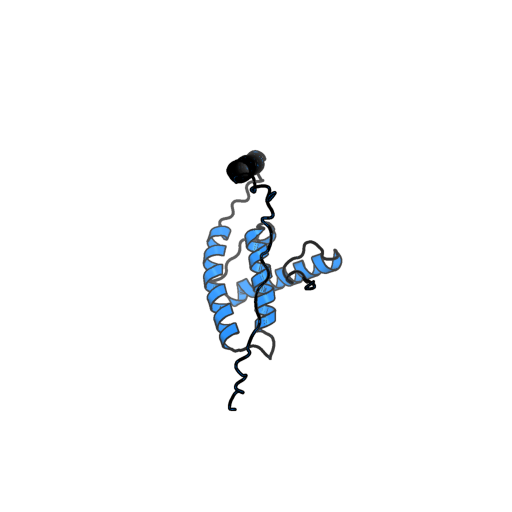39.452 34.530 2.144 1.00 70.06 159 PRO A N 1
ATOM 1332 C CA . PRO A 1 159 ? 40.394 33.657 1.467 1.00 70.06 159 PRO A CA 1
ATOM 1333 C C . PRO A 1 159 ? 39.725 32.349 0.999 1.00 70.06 159 PRO A C 1
ATOM 1335 O O . PRO A 1 159 ? 38.828 31.812 1.642 1.00 70.06 159 PRO A O 1
ATOM 1338 N N . ARG A 1 160 ? 40.201 31.888 -0.161 1.00 68.50 160 ARG A N 1
ATOM 1339 C CA . ARG A 1 160 ? 39.775 30.713 -0.939 1.00 68.50 160 ARG A CA 1
ATOM 1340 C C . ARG A 1 160 ? 39.870 29.379 -0.207 1.00 68.50 160 ARG A C 1
ATOM 1342 O O . ARG A 1 160 ? 40.827 29.214 0.580 1.00 68.50 160 ARG A O 1
#

Secondary structure (DSSP, 8-state):
----PPPTT--TT--HHHHHHHHHHHHHHHHHHHHHHTTT----TTGGG-HHHHHHHHHHHHHHHHHTSTTS-HHHHHHHHHHHHHHHHHHHHHHT-------HHHHHHHHHHHHHHHHHHHHHHHHHHHHSPP------PPPPPP----------PPP-

Foldseek 3Di:
DPPCDDDPLDCPPPDPVVVVVLVVVLVVVLVVVVVVDPPLADAAPCQVVPPVSSSVSSVLVVLVVVCPDPPDDVVSVVVSVVVVSVVSVVRVVCNPDDPDPPPPVVVVVVVVVVVVVVVVVVVVVVVVVVPPPPPPPPPDDDDDDDDDDDDDDDDDDDDD

Organism: NCBI:txid630515

pLDDT: mean 81.16, std 15.78, range [42.5, 98.19]

Sequence (160 aa):
MADSTPPPWVWTDLDPGKLERSWRDLADWVDWLEDAYAPWVLLPPCWPDHEGLRTELRMYWYWHRWVQRKAVNPIDGVRWHQELRRSAQAWRDLANCRHDPPMPHRQQIRAGERRRRDDYIAEAIRAETQTAPPALSASQQPASPQHQSSPQVQQFPDPR